Protein AF-A0A0L6J8K5-F1 (afdb_monomer)

Solvent-accessible surface area (backbone atoms only — not comparable to full-atom values): 6133 Å² total; per-residue (Å²): 133,84,80,79,78,74,75,73,81,74,76,84,74,79,81,68,58,69,61,52,48,47,44,39,52,54,76,68,59,37,53,71,67,57,52,74,69,48,48,77,66,54,51,34,50,74,71,67,49,87,73,72,79,80,78,83,49,70,70,58,50,53,52,47,52,72,74,59,65,77,82,65,82,75,76,75,68,87,84,70,80,76,79,85,79,82,84,82,130

Mean predicted aligned error: 15.71 Å

Sequence (89 aa):
MPDGSASAPARPSAFPWDDALALGLGALGWSPAAFWAATPREFAAALGRRRGPDPLSRDAFERLLAAYPDPGPSGRAASGRCPDTPPKG

Radius of gyration: 25.68 Å; Cα contacts (8 Å, |Δi|>4): 23; chains: 1; bounding box: 37×88×43 Å

Foldseek 3Di:
DDDPPPPDPPDDDDDPVVVLCCCQCPVLVDDPVVSVPDDPVRSCVSVVNPDDPDPQDPVNVVVVCVVDPDPDPPPPDPPDPDDDDDDDD

Secondary structure (DSSP, 8-state):
------PPPPPPPPP-HHHHHIIIIIIS---HHHHHHS-HHHHHHHTT---PPPPPPHHHHHHHHHHSPPPP------------PPPP-

Structure (mmCIF, N/CA/C/O backbone):
data_AF-A0A0L6J8K5-F1
#
_entry.id   AF-A0A0L6J8K5-F1
#
loop_
_atom_site.group_PDB
_atom_site.id
_atom_site.type_symbol
_atom_site.label_atom_id
_atom_site.label_alt_id
_atom_site.label_comp_id
_atom_site.label_asym_id
_atom_site.label_entity_id
_atom_site.label_seq_id
_atom_site.pdbx_PDB_ins_code
_atom_site.Cartn_x
_atom_site.Cartn_y
_atom_site.Cartn_z
_atom_site.occupa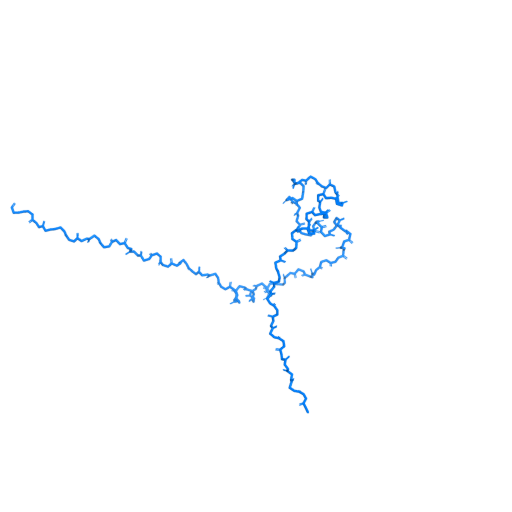ncy
_atom_site.B_iso_or_equiv
_atom_site.auth_seq_id
_atom_site.auth_comp_id
_atom_site.auth_asym_id
_atom_site.auth_atom_id
_atom_site.pdbx_PDB_model_num
ATOM 1 N N . MET A 1 1 ? 16.763 -28.685 -36.556 1.00 49.97 1 MET A N 1
ATOM 2 C CA . MET A 1 1 ? 17.249 -27.743 -35.529 1.00 49.97 1 MET A CA 1
ATOM 3 C C . MET A 1 1 ? 16.276 -26.574 -35.497 1.00 49.97 1 MET A C 1
ATOM 5 O O . MET A 1 1 ? 16.197 -25.907 -36.521 1.00 49.97 1 MET A O 1
ATOM 9 N N . PRO A 1 2 ? 15.464 -26.371 -34.447 1.00 61.38 2 PRO A N 1
ATOM 10 C CA . PRO A 1 2 ? 14.678 -25.149 -34.342 1.00 61.38 2 PRO A CA 1
ATOM 11 C C . PRO A 1 2 ? 15.602 -23.994 -33.936 1.00 61.38 2 PRO A C 1
ATOM 13 O O . PRO A 1 2 ? 16.432 -24.142 -33.041 1.00 61.38 2 PRO A O 1
ATOM 16 N N . ASP A 1 3 ? 15.472 -22.878 -34.647 1.00 63.59 3 ASP A N 1
ATOM 17 C CA . ASP A 1 3 ? 16.064 -21.592 -34.297 1.00 63.59 3 ASP A CA 1
ATOM 18 C C . ASP A 1 3 ? 15.467 -21.134 -32.958 1.00 63.59 3 ASP A C 1
ATOM 20 O O . ASP A 1 3 ? 14.245 -21.074 -32.779 1.00 63.59 3 ASP A O 1
ATOM 24 N N . GLY A 1 4 ? 16.347 -20.896 -31.988 1.00 60.88 4 GLY A N 1
ATOM 25 C CA . GLY A 1 4 ? 16.001 -20.302 -30.714 1.00 60.88 4 GLY A CA 1
ATOM 26 C C . GLY A 1 4 ? 15.655 -18.838 -30.925 1.00 60.88 4 GLY A C 1
ATOM 27 O O . GLY A 1 4 ? 16.517 -17.977 -30.779 1.00 60.88 4 GLY A O 1
ATOM 28 N N . SER A 1 5 ? 14.379 -18.563 -31.198 1.00 57.44 5 SER A N 1
ATOM 29 C CA . SER A 1 5 ? 13.811 -17.224 -31.069 1.00 57.44 5 SER A CA 1
ATOM 30 C C . SER A 1 5 ? 13.998 -16.758 -29.626 1.00 57.44 5 SER A C 1
ATOM 32 O O . SER A 1 5 ? 13.170 -17.025 -28.752 1.00 57.44 5 SER A O 1
ATOM 34 N N . ALA A 1 6 ? 15.112 -16.076 -29.370 1.00 56.25 6 ALA A N 1
ATOM 35 C CA . ALA A 1 6 ? 15.363 -15.369 -28.132 1.00 56.25 6 ALA A CA 1
ATOM 36 C C . ALA A 1 6 ? 14.233 -14.349 -27.954 1.00 56.25 6 ALA A C 1
ATOM 38 O O . ALA A 1 6 ? 14.142 -13.370 -28.693 1.00 56.25 6 ALA A O 1
ATOM 39 N N . SER A 1 7 ? 13.331 -14.615 -27.005 1.00 56.72 7 SER A N 1
ATOM 40 C CA . SER A 1 7 ? 12.298 -13.661 -26.616 1.00 56.72 7 SER A CA 1
ATOM 41 C C . SER A 1 7 ? 12.990 -12.354 -26.250 1.00 56.72 7 SER A C 1
ATOM 43 O O . SER A 1 7 ? 13.780 -12.319 -25.306 1.00 56.72 7 SER A O 1
ATOM 45 N N . ALA A 1 8 ? 12.692 -11.284 -26.989 1.00 57.75 8 ALA A N 1
ATOM 46 C CA . ALA A 1 8 ? 13.081 -9.942 -26.586 1.00 57.75 8 ALA A CA 1
ATOM 47 C C . ALA A 1 8 ? 12.631 -9.725 -25.127 1.00 57.75 8 ALA A C 1
ATOM 49 O O . ALA A 1 8 ? 11.533 -10.175 -24.767 1.00 57.75 8 ALA A O 1
ATOM 50 N N . PRO A 1 9 ? 13.456 -9.099 -24.269 1.00 57.53 9 PRO A N 1
ATOM 51 C CA . PRO A 1 9 ? 13.083 -8.882 -22.880 1.00 57.53 9 PRO A CA 1
ATOM 52 C C . PRO A 1 9 ? 11.786 -8.071 -22.850 1.00 57.53 9 PRO A C 1
ATOM 54 O O . PRO A 1 9 ? 11.716 -6.967 -23.397 1.00 57.53 9 PRO A O 1
ATOM 57 N N . ALA A 1 10 ? 10.737 -8.652 -22.264 1.00 66.81 10 ALA A N 1
ATOM 58 C CA . ALA A 1 10 ? 9.454 -7.985 -22.117 1.00 66.81 10 ALA A CA 1
ATOM 59 C C . ALA A 1 10 ? 9.676 -6.665 -21.372 1.00 66.81 10 ALA A C 1
ATOM 61 O O . ALA A 1 10 ? 10.343 -6.633 -20.335 1.00 66.81 10 ALA A O 1
ATOM 62 N N . ARG A 1 11 ? 9.145 -5.566 -21.919 1.00 67.88 11 ARG A N 1
ATOM 63 C CA . ARG A 1 11 ? 9.213 -4.275 -21.234 1.00 67.88 11 ARG A CA 1
ATOM 64 C C . ARG A 1 11 ? 8.544 -4.420 -19.865 1.00 67.88 11 ARG A C 1
ATOM 66 O O . ARG A 1 11 ? 7.466 -5.015 -19.803 1.00 67.88 11 ARG A O 1
ATOM 73 N N . PRO A 1 12 ? 9.160 -3.908 -18.787 1.00 71.69 12 PRO A N 1
ATOM 74 C CA . PRO A 1 12 ? 8.575 -4.005 -17.461 1.00 71.69 12 PRO A CA 1
ATOM 75 C C . PRO A 1 12 ? 7.183 -3.372 -17.487 1.00 71.69 12 PRO A C 1
ATOM 77 O O . PRO A 1 12 ? 7.009 -2.247 -17.961 1.00 71.69 12 PRO A O 1
ATOM 80 N N . SER A 1 13 ? 6.181 -4.122 -17.030 1.00 80.75 13 SER A N 1
ATOM 81 C CA . SER A 1 13 ? 4.830 -3.597 -16.864 1.00 80.75 13 SER A CA 1
ATOM 82 C C . SER A 1 13 ? 4.825 -2.539 -15.763 1.00 80.75 13 SER A C 1
ATOM 84 O O . SER A 1 13 ? 5.626 -2.599 -14.827 1.00 80.75 13 SER A O 1
ATOM 86 N N . ALA A 1 14 ? 3.900 -1.583 -15.856 1.00 87.00 14 ALA A N 1
ATOM 87 C CA . ALA A 1 14 ? 3.675 -0.631 -14.777 1.00 87.00 14 ALA A CA 1
ATOM 88 C C . ALA A 1 14 ? 3.362 -1.364 -13.461 1.00 87.00 14 ALA A C 1
ATOM 90 O O . ALA A 1 14 ? 2.838 -2.482 -13.456 1.00 87.00 14 ALA A O 1
ATOM 91 N N . PHE A 1 15 ? 3.697 -0.726 -12.342 1.00 86.06 15 PHE A N 1
ATOM 92 C CA . PHE A 1 15 ? 3.362 -1.244 -11.023 1.00 86.06 15 PHE A CA 1
ATOM 93 C C . PHE A 1 15 ? 1.828 -1.340 -10.857 1.00 86.06 15 PHE A C 1
ATOM 95 O O . PHE A 1 15 ? 1.135 -0.383 -11.215 1.00 86.06 15 PHE A O 1
ATOM 102 N N . PRO A 1 16 ? 1.287 -2.452 -10.321 1.00 91.44 16 PRO A N 1
ATOM 103 C CA . PRO A 1 16 ? -0.155 -2.665 -10.190 1.00 91.44 16 PRO A CA 1
ATOM 104 C C . PRO A 1 16 ? -0.734 -1.865 -9.011 1.00 91.44 16 PRO A C 1
ATOM 106 O O . PRO A 1 16 ? -0.916 -2.377 -7.906 1.00 91.44 16 PRO A O 1
ATOM 109 N N . TRP A 1 17 ? -1.002 -0.579 -9.238 1.00 93.12 17 TRP A N 1
ATOM 110 C CA . TRP A 1 17 ? -1.502 0.335 -8.206 1.00 93.12 17 TRP A CA 1
ATOM 111 C C . TRP A 1 17 ? -2.872 -0.049 -7.651 1.00 93.12 17 TRP A C 1
ATOM 113 O O . TRP A 1 17 ? -3.073 0.053 -6.441 1.00 93.12 17 TRP A O 1
ATOM 123 N N . ASP A 1 18 ?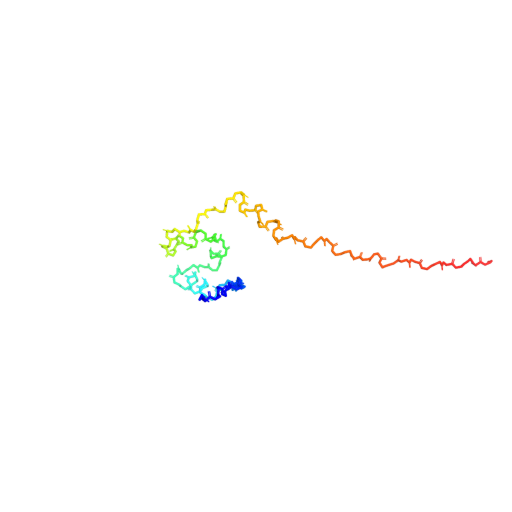 -3.784 -0.512 -8.504 1.00 96.31 18 ASP A N 1
ATOM 124 C CA . ASP A 1 18 ? -5.145 -0.867 -8.090 1.00 96.31 18 ASP A CA 1
ATOM 125 C C . ASP A 1 18 ? -5.137 -1.996 -7.051 1.00 96.31 18 ASP A C 1
ATOM 127 O O . ASP A 1 18 ? -5.767 -1.881 -5.998 1.00 96.31 18 ASP A O 1
ATOM 131 N N . ASP A 1 19 ? -4.332 -3.036 -7.284 1.00 94.19 19 ASP A N 1
ATOM 132 C CA . ASP A 1 19 ? -4.173 -4.152 -6.348 1.00 94.19 19 ASP A CA 1
ATOM 133 C C . ASP A 1 19 ? -3.536 -3.695 -5.030 1.00 94.19 19 ASP A C 1
ATOM 135 O O . ASP A 1 19 ? -3.977 -4.087 -3.948 1.00 94.19 19 ASP A O 1
ATOM 139 N N . ALA A 1 20 ? -2.507 -2.845 -5.100 1.00 94.44 20 ALA A N 1
ATOM 140 C CA . ALA A 1 20 ? -1.839 -2.324 -3.910 1.00 94.44 20 ALA A CA 1
ATOM 141 C C . ALA A 1 20 ? -2.798 -1.500 -3.032 1.00 94.44 20 ALA A C 1
ATOM 143 O O . ALA A 1 20 ? -2.823 -1.684 -1.812 1.00 94.44 20 ALA A O 1
ATOM 144 N N . LEU A 1 21 ? -3.619 -0.640 -3.642 1.00 95.94 21 LEU A N 1
ATOM 145 C CA . LEU A 1 21 ? -4.604 0.182 -2.937 1.00 95.94 21 LEU A CA 1
ATOM 146 C C . LEU A 1 21 ? -5.751 -0.660 -2.366 1.00 95.94 21 LEU A C 1
ATOM 148 O O . LEU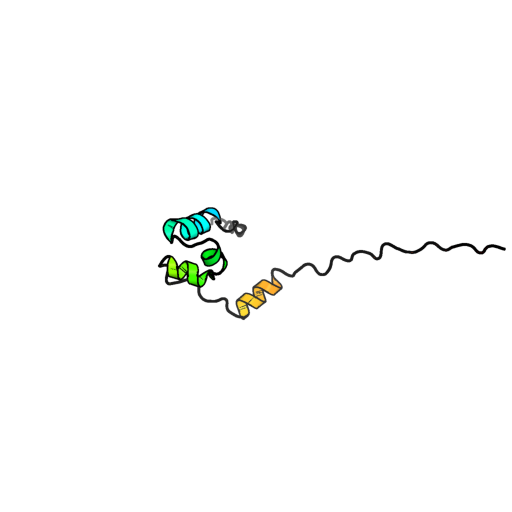 A 1 21 ? -6.126 -0.461 -1.209 1.00 95.94 21 LEU A O 1
ATOM 152 N N . ALA A 1 22 ? -6.268 -1.629 -3.127 1.00 96.62 22 ALA A N 1
ATOM 153 C CA . ALA A 1 22 ? -7.323 -2.532 -2.664 1.00 96.62 22 ALA A CA 1
ATOM 154 C C . ALA A 1 22 ? -6.869 -3.371 -1.458 1.00 96.62 22 ALA A C 1
ATOM 156 O O . ALA A 1 22 ? -7.612 -3.547 -0.488 1.00 96.62 22 ALA A O 1
ATOM 157 N N . LEU A 1 23 ? -5.625 -3.849 -1.484 1.00 95.50 23 LEU A N 1
ATOM 158 C CA . LEU A 1 23 ? -5.039 -4.603 -0.382 1.00 95.50 23 LEU A CA 1
ATOM 159 C C . LEU A 1 23 ? -4.743 -3.719 0.839 1.00 95.50 23 LEU A C 1
ATOM 161 O O . LEU A 1 23 ? -5.070 -4.106 1.958 1.00 95.50 23 LEU A O 1
ATOM 165 N N . GLY A 1 24 ? -4.146 -2.541 0.644 1.00 95.44 24 GLY A N 1
ATOM 166 C CA . GLY A 1 24 ? -3.758 -1.648 1.739 1.00 95.44 24 GLY A CA 1
ATOM 167 C C . GLY A 1 24 ? -4.936 -0.967 2.427 1.00 95.44 24 GLY A C 1
ATOM 168 O O . GLY A 1 24 ? -5.083 -1.055 3.644 1.00 95.44 24 GLY A O 1
ATOM 169 N N . LEU A 1 25 ? -5.790 -0.304 1.650 1.00 96.50 25 LEU A N 1
ATOM 170 C CA . LEU A 1 25 ? -6.897 0.496 2.181 1.00 96.50 25 LEU A CA 1
ATOM 171 C C . LEU A 1 25 ? -8.159 -0.341 2.423 1.00 96.50 25 LEU A C 1
ATOM 173 O O . LEU A 1 25 ? -8.980 0.016 3.262 1.00 96.50 25 LEU A O 1
ATOM 177 N N . GLY A 1 26 ? -8.315 -1.451 1.694 1.00 95.75 26 GLY A N 1
ATOM 178 C CA . GLY A 1 26 ? -9.438 -2.375 1.837 1.00 95.75 26 GLY A CA 1
ATOM 179 C C . GLY A 1 26 ? -9.116 -3.538 2.770 1.00 95.75 26 GLY A C 1
ATOM 180 O O . GLY A 1 26 ? -9.584 -3.573 3.904 1.00 95.75 26 GLY A O 1
ATOM 181 N N . ALA A 1 27 ? -8.319 -4.499 2.297 1.00 92.56 27 ALA A N 1
ATOM 182 C CA . ALA A 1 27 ? -8.114 -5.771 2.999 1.00 92.56 27 ALA A CA 1
ATOM 183 C C . ALA A 1 27 ? -7.391 -5.626 4.352 1.00 92.56 27 ALA A C 1
ATOM 185 O O . ALA A 1 27 ? -7.762 -6.289 5.318 1.00 92.56 27 ALA A O 1
ATOM 186 N N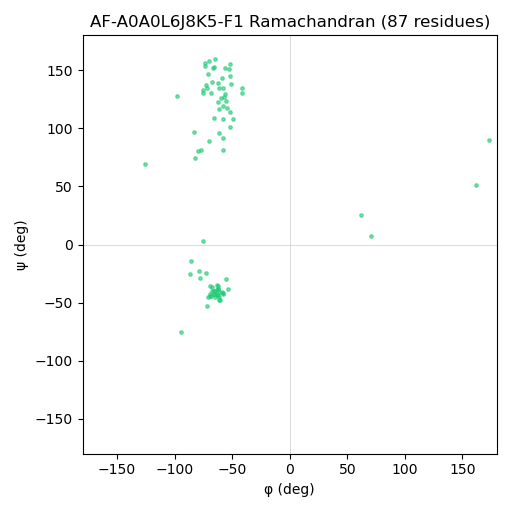 . LEU A 1 28 ? -6.375 -4.762 4.431 1.00 93.50 28 LEU A N 1
ATOM 187 C CA . LEU A 1 28 ? -5.645 -4.469 5.671 1.00 93.50 28 LEU A CA 1
ATOM 188 C C . LEU A 1 28 ? -6.319 -3.382 6.524 1.00 93.50 28 LEU A C 1
ATOM 190 O O . LEU A 1 28 ? -5.954 -3.215 7.688 1.00 93.50 28 LEU A O 1
ATOM 194 N N . GLY A 1 29 ? -7.279 -2.638 5.963 1.00 95.88 29 GLY A N 1
ATOM 195 C CA . GLY A 1 29 ? -7.992 -1.560 6.653 1.00 95.88 29 GLY A CA 1
ATOM 196 C C . GLY A 1 29 ? -7.095 -0.403 7.103 1.00 95.88 29 GLY A C 1
ATOM 197 O O . GLY A 1 29 ? -7.407 0.277 8.083 1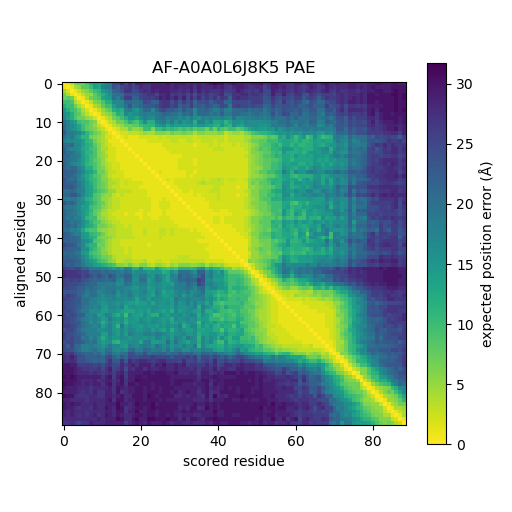.00 95.88 29 GLY A O 1
ATOM 198 N N . TRP A 1 30 ? -5.954 -0.188 6.443 1.00 97.25 30 TRP A N 1
ATOM 199 C CA . TRP A 1 30 ? -5.058 0.905 6.798 1.00 97.25 30 TRP A CA 1
ATOM 200 C C . TRP A 1 30 ? -5.649 2.255 6.406 1.00 97.25 30 TRP A C 1
ATOM 202 O O . TRP A 1 30 ? -6.306 2.403 5.375 1.00 97.25 30 TRP A O 1
ATOM 212 N N . SER A 1 31 ? -5.351 3.280 7.206 1.00 97.56 31 SER A N 1
ATOM 213 C CA . SER A 1 31 ? -5.590 4.651 6.770 1.00 97.56 31 SER A CA 1
ATOM 214 C C . SER A 1 31 ? -4.670 4.987 5.584 1.00 97.56 31 SER A C 1
ATOM 216 O O . SER A 1 31 ? -3.560 4.448 5.498 1.00 97.56 31 SER A O 1
ATOM 218 N N . PRO A 1 32 ? -5.060 5.922 4.698 1.00 96.50 32 PRO A N 1
ATOM 219 C CA . PRO A 1 32 ? -4.197 6.358 3.601 1.00 96.50 32 PRO A CA 1
ATOM 220 C C . PRO A 1 32 ? -2.815 6.817 4.075 1.00 96.50 32 PRO A C 1
ATOM 222 O O . PRO A 1 32 ? -1.809 6.506 3.448 1.00 96.50 32 PRO A O 1
ATOM 225 N N . ALA A 1 33 ? -2.747 7.501 5.220 1.00 97.62 33 ALA A N 1
ATOM 226 C CA . ALA A 1 33 ? -1.484 7.935 5.808 1.00 97.62 33 ALA A CA 1
ATOM 227 C C . ALA A 1 33 ? -0.587 6.753 6.212 1.00 97.62 33 ALA A C 1
ATOM 229 O O . ALA A 1 33 ? 0.605 6.773 5.921 1.00 97.62 33 ALA A O 1
ATOM 230 N N . ALA A 1 34 ? -1.149 5.713 6.839 1.00 96.62 34 ALA A N 1
ATOM 231 C CA . ALA A 1 34 ? -0.390 4.519 7.210 1.00 96.62 34 ALA A CA 1
ATOM 232 C C . ALA A 1 34 ? 0.108 3.754 5.973 1.00 96.62 34 ALA A C 1
ATOM 234 O O . ALA A 1 34 ? 1.255 3.319 5.945 1.00 96.62 34 ALA A O 1
ATOM 235 N N . PHE A 1 35 ? -0.720 3.655 4.929 1.00 96.25 35 PHE A N 1
ATOM 236 C CA . PHE A 1 35 ? -0.329 3.045 3.658 1.00 96.25 35 PHE A CA 1
ATOM 237 C C . PHE A 1 35 ? 0.834 3.777 2.985 1.00 96.25 35 PHE A C 1
ATOM 239 O O . PHE A 1 35 ? 1.806 3.138 2.596 1.00 96.25 35 PHE A O 1
ATOM 246 N N . TRP A 1 36 ? 0.774 5.107 2.894 1.00 95.12 36 TRP A N 1
ATOM 247 C CA . TRP A 1 36 ? 1.838 5.891 2.262 1.00 95.12 36 TRP A CA 1
ATOM 248 C C . TRP A 1 36 ? 3.118 5.987 3.098 1.00 95.12 36 TRP A C 1
ATOM 250 O O . TRP A 1 36 ? 4.193 6.186 2.537 1.00 95.12 36 TRP A O 1
ATOM 260 N N . ALA A 1 37 ? 3.021 5.841 4.420 1.00 97.19 37 ALA A N 1
ATOM 261 C CA . ALA A 1 37 ? 4.184 5.789 5.300 1.00 97.19 37 ALA A CA 1
ATOM 262 C C . ALA A 1 37 ? 4.883 4.419 5.291 1.00 97.19 37 ALA A C 1
ATOM 264 O O . ALA A 1 37 ? 6.063 4.337 5.632 1.00 97.19 37 ALA A O 1
ATOM 265 N N . ALA A 1 38 ? 4.171 3.351 4.922 1.00 94.94 38 ALA A N 1
ATOM 266 C CA . ALA A 1 38 ? 4.710 2.002 4.939 1.00 94.94 38 ALA A CA 1
ATOM 267 C C . ALA A 1 38 ? 5.718 1.772 3.808 1.00 94.94 38 ALA A C 1
ATOM 269 O O . ALA A 1 38 ? 5.500 2.109 2.642 1.00 94.94 38 ALA A O 1
ATOM 270 N N . THR A 1 39 ? 6.814 1.099 4.138 1.00 91.50 39 THR A N 1
ATOM 271 C CA . THR A 1 39 ? 7.751 0.601 3.133 1.00 91.50 39 THR A CA 1
ATOM 272 C C . THR A 1 39 ? 7.166 -0.617 2.401 1.00 91.50 39 THR A C 1
ATOM 274 O O . THR A 1 39 ? 6.382 -1.378 2.977 1.00 91.50 39 THR A O 1
ATOM 277 N N . PRO A 1 40 ? 7.604 -0.921 1.162 1.00 87.94 40 PRO A N 1
ATOM 278 C CA . PRO A 1 40 ? 7.176 -2.134 0.458 1.00 87.94 40 PRO A CA 1
ATOM 279 C C . PRO A 1 40 ? 7.441 -3.433 1.237 1.00 87.94 40 PRO A C 1
ATOM 281 O O . PRO A 1 40 ? 6.704 -4.409 1.104 1.00 87.94 40 PRO A O 1
ATOM 284 N N . ARG A 1 41 ? 8.487 -3.449 2.078 1.00 84.75 41 ARG A N 1
ATOM 285 C CA . ARG A 1 41 ? 8.806 -4.582 2.959 1.00 84.75 41 ARG A CA 1
ATOM 286 C C . ARG A 1 41 ? 7.780 -4.746 4.075 1.00 84.75 41 ARG A C 1
ATOM 288 O O . ARG A 1 41 ? 7.362 -5.870 4.340 1.00 84.75 41 ARG A O 1
ATOM 295 N N . GLU A 1 42 ? 7.376 -3.650 4.706 1.00 91.81 42 GLU A N 1
ATOM 296 C CA . GLU A 1 42 ? 6.341 -3.656 5.744 1.00 91.81 42 GLU A CA 1
ATOM 297 C C . GLU A 1 42 ? 4.977 -4.012 5.156 1.00 91.81 42 GLU A C 1
ATOM 299 O O . GLU A 1 42 ? 4.261 -4.826 5.735 1.00 91.81 42 GLU A O 1
ATOM 304 N N . PHE A 1 43 ? 4.661 -3.505 3.963 1.00 91.56 43 PHE A N 1
ATOM 305 C CA . PHE A 1 43 ? 3.448 -3.876 3.241 1.00 91.56 43 PHE A CA 1
ATOM 306 C C . PHE A 1 43 ? 3.409 -5.379 2.917 1.00 91.56 43 PHE A C 1
ATOM 308 O O . PHE A 1 43 ? 2.432 -6.060 3.222 1.00 91.56 43 PHE A O 1
ATOM 315 N N . ALA A 1 44 ? 4.500 -5.947 2.389 1.00 87.94 44 ALA A N 1
ATOM 316 C CA . ALA A 1 44 ? 4.592 -7.386 2.133 1.00 87.94 44 ALA A CA 1
ATOM 317 C C . ALA A 1 44 ? 4.481 -8.227 3.418 1.00 87.94 44 ALA A C 1
ATOM 319 O O . ALA A 1 44 ? 3.847 -9.287 3.412 1.00 87.94 44 ALA A O 1
ATOM 320 N N . ALA A 1 45 ? 5.069 -7.754 4.521 1.00 88.38 45 ALA A N 1
ATOM 321 C CA . ALA A 1 45 ? 4.968 -8.406 5.821 1.00 88.38 45 ALA A CA 1
ATOM 322 C C . ALA A 1 45 ? 3.529 -8.389 6.363 1.00 88.38 45 ALA A C 1
ATOM 324 O O . ALA A 1 45 ? 3.063 -9.422 6.843 1.00 88.38 45 ALA A O 1
ATOM 325 N N . ALA A 1 46 ? 2.820 -7.262 6.236 1.00 89.56 46 ALA A N 1
ATOM 326 C CA . ALA A 1 46 ? 1.418 -7.123 6.633 1.00 89.56 46 ALA A CA 1
ATOM 327 C C . ALA A 1 46 ? 0.490 -8.040 5.821 1.00 89.56 46 ALA A C 1
ATOM 329 O O . ALA A 1 46 ? -0.438 -8.626 6.370 1.00 89.56 46 ALA A O 1
ATOM 330 N N . LEU A 1 47 ? 0.798 -8.251 4.538 1.00 88.12 47 LEU A N 1
ATOM 331 C CA . LEU A 1 47 ? 0.094 -9.198 3.666 1.00 88.12 47 LEU A CA 1
ATOM 332 C C . LEU A 1 47 ? 0.436 -10.675 3.932 1.00 88.12 47 LEU A C 1
ATOM 334 O O . LEU A 1 47 ? -0.005 -11.551 3.187 1.00 88.12 47 LEU A O 1
ATOM 338 N N . GLY A 1 48 ? 1.265 -10.980 4.934 1.00 81.50 48 GLY A N 1
ATOM 339 C CA . GLY A 1 48 ? 1.693 -12.349 5.234 1.00 81.50 48 GLY A CA 1
ATOM 340 C C . GLY A 1 48 ? 2.648 -12.951 4.195 1.00 81.50 48 GLY A C 1
ATOM 341 O O . GLY A 1 48 ? 3.007 -14.126 4.292 1.00 81.50 48 GLY A O 1
ATOM 342 N N . ARG A 1 49 ? 3.126 -12.166 3.218 1.00 67.00 49 ARG A N 1
ATOM 343 C CA . ARG A 1 49 ? 4.107 -12.607 2.217 1.00 67.00 49 ARG A CA 1
ATOM 344 C C . ARG A 1 49 ? 5.515 -12.527 2.801 1.00 67.00 49 ARG A C 1
ATOM 346 O O . ARG A 1 49 ? 6.318 -11.660 2.457 1.00 67.00 49 ARG A O 1
ATOM 353 N N . ARG A 1 50 ? 5.857 -13.464 3.687 1.00 58.12 50 ARG A N 1
ATOM 354 C CA . ARG A 1 50 ? 7.239 -13.632 4.164 1.00 58.12 50 ARG A CA 1
ATOM 355 C C . ARG A 1 50 ? 8.074 -14.398 3.140 1.00 58.12 50 ARG A C 1
ATOM 357 O O . ARG A 1 50 ? 8.282 -15.592 3.299 1.00 58.12 50 ARG A O 1
ATOM 364 N N . ARG A 1 51 ? 8.537 -13.677 2.113 1.00 57.81 51 ARG A N 1
ATOM 365 C CA . ARG A 1 51 ? 9.880 -13.744 1.493 1.00 57.81 51 ARG A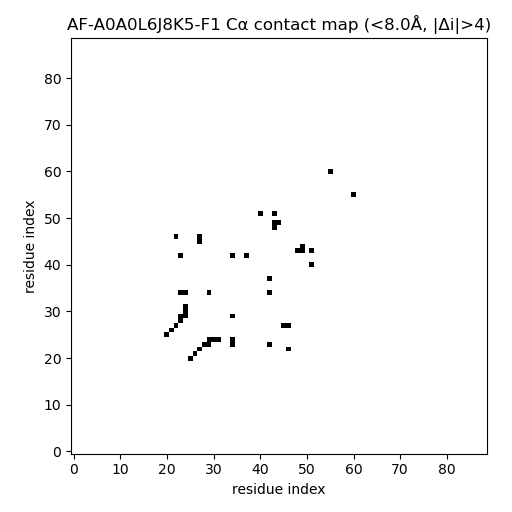 CA 1
ATOM 366 C C . ARG A 1 51 ? 9.856 -12.853 0.249 1.00 57.81 51 ARG A C 1
ATOM 368 O O . ARG A 1 51 ? 9.485 -13.290 -0.834 1.00 57.81 51 ARG A O 1
ATOM 375 N N . GLY A 1 52 ? 10.198 -11.578 0.426 1.00 60.78 52 GLY A 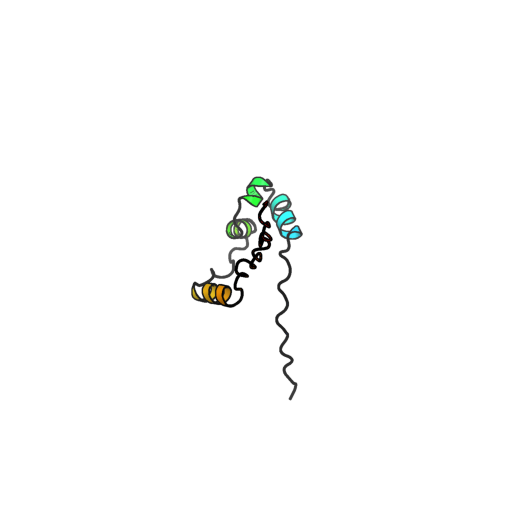N 1
ATOM 376 C CA . GLY A 1 52 ? 10.558 -10.733 -0.712 1.00 60.78 52 GLY A CA 1
ATOM 377 C C . GLY A 1 52 ? 11.847 -11.252 -1.365 1.00 60.78 52 GLY A C 1
ATOM 378 O O . GLY A 1 52 ? 12.586 -11.996 -0.710 1.00 60.78 52 GLY A O 1
ATOM 379 N N . PRO A 1 53 ? 12.119 -10.897 -2.632 1.00 63.06 53 PRO A N 1
ATOM 380 C CA . PRO A 1 53 ? 13.395 -11.212 -3.268 1.00 63.06 53 PRO A CA 1
ATOM 381 C C . PRO A 1 53 ? 14.565 -10.715 -2.405 1.00 63.06 53 PRO A C 1
ATOM 383 O O . PRO A 1 53 ? 14.418 -9.757 -1.636 1.00 63.06 53 PRO A O 1
ATOM 386 N N . ASP A 1 54 ? 15.705 -11.400 -2.511 1.00 69.25 54 ASP A N 1
ATOM 387 C CA . ASP A 1 54 ? 16.928 -11.030 -1.794 1.00 69.25 54 ASP A CA 1
ATOM 388 C C . ASP A 1 54 ? 17.257 -9.547 -2.043 1.00 69.25 54 ASP A C 1
ATOM 390 O O . ASP A 1 54 ? 16.975 -9.029 -3.133 1.00 69.25 54 ASP A O 1
ATOM 394 N N . PRO A 1 55 ? 17.805 -8.827 -1.047 1.00 74.00 55 PRO A N 1
ATOM 395 C CA . PRO A 1 55 ? 18.148 -7.431 -1.232 1.00 74.00 55 PRO A CA 1
ATOM 396 C C . PRO A 1 55 ? 19.143 -7.291 -2.387 1.00 74.00 55 PRO A C 1
ATOM 398 O O . PRO A 1 55 ? 20.026 -8.127 -2.583 1.00 74.00 55 PRO A O 1
ATOM 401 N N . LEU A 1 56 ? 18.984 -6.214 -3.154 1.00 81.50 56 LEU A N 1
ATOM 402 C CA . LEU A 1 56 ? 19.840 -5.901 -4.290 1.00 81.50 56 LEU A CA 1
ATOM 403 C C . LEU A 1 56 ? 21.309 -5.862 -3.838 1.00 81.50 56 LEU A C 1
ATOM 405 O O . LEU A 1 56 ? 21.661 -5.105 -2.932 1.00 81.50 56 LEU A O 1
ATOM 409 N N . SER A 1 57 ? 22.168 -6.672 -4.461 1.00 86.50 57 SER A N 1
ATOM 410 C CA . SER A 1 57 ? 23.602 -6.624 -4.175 1.00 86.50 57 SER A CA 1
ATOM 411 C C . SER A 1 57 ? 24.221 -5.336 -4.717 1.00 86.50 57 SER A C 1
ATOM 413 O O . SER A 1 57 ? 23.701 -4.725 -5.656 1.00 86.50 57 SER A O 1
ATOM 415 N N . ARG A 1 58 ? 25.372 -4.937 -4.161 1.00 85.94 58 ARG A N 1
ATOM 416 C CA . ARG A 1 58 ? 26.095 -3.760 -4.656 1.00 85.94 58 ARG A CA 1
ATOM 417 C C . ARG A 1 58 ? 26.446 -3.900 -6.138 1.00 85.94 58 ARG A C 1
ATOM 419 O O . ARG A 1 58 ? 26.211 -2.967 -6.893 1.00 85.94 58 ARG A O 1
ATOM 426 N N . ASP A 1 59 ? 26.906 -5.073 -6.564 1.00 91.00 59 ASP A N 1
ATOM 427 C CA . ASP A 1 59 ? 27.226 -5.327 -7.974 1.00 91.00 59 ASP A CA 1
ATOM 428 C C . ASP A 1 59 ? 26.000 -5.208 -8.884 1.00 91.00 59 ASP A C 1
ATOM 430 O O . ASP A 1 59 ? 26.097 -4.714 -10.005 1.00 91.00 59 ASP A O 1
ATOM 434 N N . ALA A 1 60 ? 24.830 -5.663 -8.422 1.00 87.00 60 ALA A N 1
ATOM 435 C CA . ALA A 1 60 ? 23.592 -5.515 -9.178 1.00 87.00 60 ALA A CA 1
ATOM 436 C C . ALA A 1 60 ? 23.172 -4.042 -9.287 1.00 87.00 60 ALA A C 1
ATOM 438 O O . ALA A 1 60 ? 22.698 -3.627 -10.343 1.00 87.00 60 ALA A O 1
ATOM 439 N N . PHE A 1 61 ? 23.391 -3.250 -8.237 1.00 89.56 61 PHE A N 1
ATOM 440 C CA . PHE A 1 61 ? 23.149 -1.810 -8.268 1.00 89.56 61 PHE A CA 1
ATOM 441 C C . PHE A 1 61 ? 24.081 -1.083 -9.248 1.00 89.56 61 PHE A C 1
ATOM 443 O O . PHE A 1 61 ? 23.600 -0.310 -10.072 1.00 89.56 61 PHE A O 1
ATOM 450 N N . GLU A 1 62 ? 25.381 -1.394 -9.241 1.00 93.94 62 GLU A N 1
ATOM 451 C CA . GLU A 1 62 ? 26.342 -0.837 -10.209 1.00 93.94 62 GLU A CA 1
ATOM 452 C C . GLU A 1 62 ? 25.945 -1.141 -11.658 1.00 93.94 62 GLU A C 1
ATOM 454 O O . GLU A 1 62 ? 25.986 -0.267 -12.525 1.00 93.94 62 GLU A O 1
ATOM 459 N N . ARG A 1 63 ? 25.488 -2.371 -11.927 1.00 93.06 63 ARG A N 1
ATOM 460 C CA . ARG A 1 63 ? 24.997 -2.746 -13.261 1.00 93.06 63 ARG A CA 1
ATOM 461 C C . ARG A 1 63 ? 23.772 -1.936 -13.683 1.00 93.06 63 ARG A C 1
ATOM 463 O O . ARG A 1 63 ? 23.653 -1.621 -14.863 1.00 93.06 63 ARG A O 1
ATOM 470 N N . LEU A 1 64 ? 22.874 -1.601 -12.754 1.00 89.69 64 LEU A N 1
ATOM 471 C CA . LEU A 1 64 ? 21.708 -0.763 -13.052 1.00 89.69 64 LEU A CA 1
ATOM 472 C C . LEU A 1 64 ? 22.115 0.674 -13.380 1.00 89.69 64 LEU A C 1
ATOM 474 O O . LEU A 1 64 ? 21.626 1.210 -14.369 1.00 89.69 64 LEU A O 1
ATOM 478 N N . LEU A 1 65 ? 23.034 1.264 -12.610 1.00 92.44 65 LEU A N 1
ATOM 479 C CA . LEU A 1 65 ? 23.550 2.609 -12.886 1.00 92.44 65 LEU A CA 1
ATOM 480 C C . LEU A 1 65 ? 24.203 2.695 -14.271 1.00 92.44 65 LEU A C 1
ATOM 482 O O . LEU A 1 65 ? 23.987 3.659 -15.000 1.00 92.44 65 LEU A O 1
ATOM 486 N N . ALA A 1 66 ? 24.963 1.667 -14.659 1.00 91.75 66 ALA A N 1
ATOM 487 C CA . ALA A 1 66 ? 25.581 1.604 -15.980 1.00 91.75 66 ALA A CA 1
ATOM 488 C C . ALA A 1 66 ? 24.561 1.398 -17.116 1.00 91.75 66 ALA A C 1
ATOM 490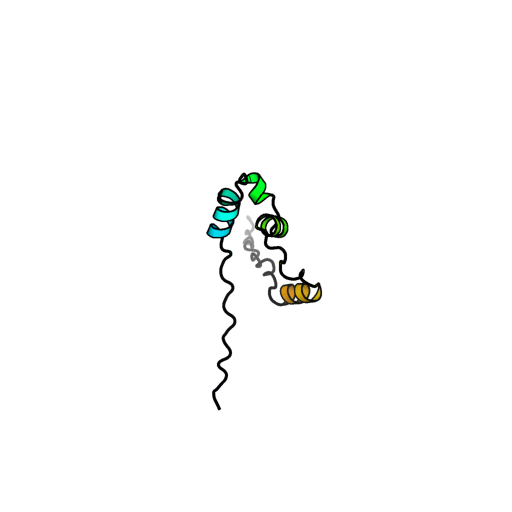 O O . ALA A 1 66 ? 24.745 1.927 -18.210 1.00 91.75 66 ALA A O 1
ATOM 491 N N . ALA A 1 67 ? 23.500 0.619 -16.876 1.00 90.44 67 ALA A N 1
ATOM 492 C CA . ALA A 1 67 ? 22.479 0.315 -17.880 1.00 90.44 67 ALA A CA 1
ATOM 493 C C . ALA A 1 67 ? 21.476 1.459 -18.100 1.00 90.44 67 ALA A C 1
ATOM 495 O O . ALA A 1 67 ? 20.945 1.597 -19.201 1.00 90.44 67 ALA A O 1
ATOM 496 N N . TYR A 1 68 ? 21.224 2.270 -17.070 1.00 87.75 68 TYR A N 1
ATOM 497 C CA . TYR A 1 68 ? 20.269 3.379 -17.095 1.00 87.75 68 TYR A CA 1
ATOM 498 C C . TYR A 1 68 ? 20.945 4.686 -16.659 1.00 87.75 68 TYR A C 1
ATOM 500 O O . TYR A 1 68 ? 20.660 5.192 -15.573 1.00 87.75 68 TYR A O 1
ATO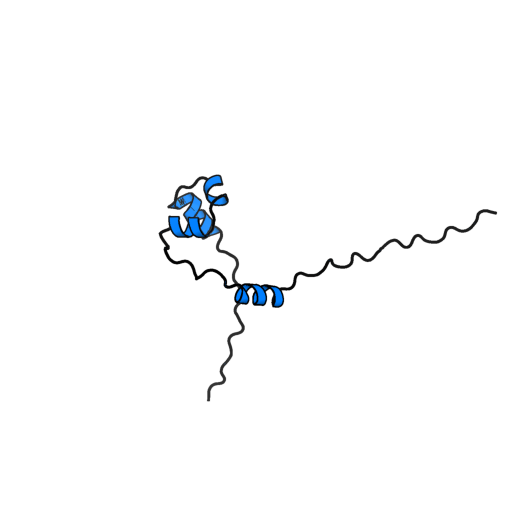M 508 N N . PRO A 1 69 ? 21.858 5.237 -17.477 1.00 83.25 69 PRO A N 1
ATOM 509 C CA . PRO A 1 69 ? 22.464 6.524 -17.180 1.00 83.25 69 PRO A CA 1
ATOM 510 C C . PRO A 1 69 ? 21.417 7.634 -17.304 1.00 83.25 69 PRO A C 1
ATOM 512 O O . PRO A 1 69 ? 20.720 7.731 -18.319 1.00 83.25 69 PRO A O 1
ATOM 515 N N . ASP A 1 70 ? 21.324 8.490 -16.287 1.00 85.62 70 ASP A N 1
ATOM 516 C CA . ASP A 1 70 ? 20.472 9.672 -16.364 1.00 85.62 70 ASP A CA 1
ATOM 517 C C . ASP A 1 70 ? 20.957 10.595 -17.492 1.00 85.62 70 ASP A C 1
ATOM 519 O O . ASP A 1 70 ? 22.168 10.800 -17.660 1.00 85.62 70 ASP A O 1
ATOM 523 N N . PRO A 1 71 ? 20.038 11.191 -18.272 1.00 77.06 71 PRO A N 1
ATOM 524 C CA . PRO A 1 71 ? 20.413 12.219 -19.220 1.00 77.06 71 PRO A CA 1
ATOM 525 C C . PRO A 1 71 ? 21.028 13.383 -18.441 1.00 77.06 71 PRO A C 1
ATOM 527 O O . PRO A 1 71 ? 20.373 14.024 -17.617 1.00 77.06 71 PRO A O 1
ATOM 530 N N . GLY A 1 72 ? 22.309 13.654 -18.711 1.00 75.56 72 GLY A N 1
ATOM 531 C CA . GLY A 1 72 ? 22.977 14.855 -18.221 1.00 75.56 72 GLY A CA 1
ATOM 532 C C . GLY A 1 72 ? 22.154 16.094 -18.585 1.00 75.56 72 GLY A C 1
ATOM 533 O O . GLY A 1 72 ? 21.378 16.028 -19.544 1.00 75.56 72 GLY A O 1
ATOM 534 N N . PRO A 1 73 ? 22.289 17.206 -17.833 1.00 64.06 73 PRO A N 1
ATOM 535 C CA . PRO A 1 73 ? 21.460 18.389 -18.018 1.00 64.06 73 PRO A CA 1
ATOM 536 C C . PRO A 1 73 ? 21.455 18.739 -19.498 1.00 64.06 73 PRO A C 1
ATOM 538 O O . PRO A 1 73 ? 22.483 19.139 -20.048 1.00 64.06 73 PRO A O 1
ATOM 541 N N . SER A 1 74 ? 20.309 18.504 -20.149 1.00 59.03 74 SER A N 1
ATOM 542 C CA . SER A 1 74 ? 20.115 18.833 -21.550 1.00 59.03 74 SER A CA 1
ATOM 543 C C . SER A 1 74 ? 20.515 20.285 -21.657 1.00 59.03 74 SER A C 1
ATOM 545 O O . SER A 1 74 ? 19.898 21.121 -20.990 1.00 59.03 74 SER A O 1
ATOM 547 N N . GLY A 1 75 ? 21.603 20.552 -22.380 1.00 59.28 75 GLY A N 1
ATOM 548 C CA . GLY A 1 75 ? 22.139 21.886 -22.526 1.00 59.28 75 GLY A CA 1
ATOM 549 C C . GLY A 1 75 ? 21.003 22.779 -22.977 1.00 59.28 75 GLY A C 1
ATOM 550 O O . GLY A 1 75 ? 20.635 22.780 -24.150 1.00 59.28 75 GLY A O 1
ATOM 551 N N . ARG A 1 76 ? 20.430 23.536 -22.037 1.00 58.47 76 ARG A N 1
ATOM 552 C CA . ARG A 1 76 ? 19.721 24.749 -22.373 1.00 58.47 76 ARG A CA 1
ATOM 553 C C . ARG A 1 76 ? 20.811 25.581 -23.006 1.00 58.47 76 ARG A C 1
ATOM 555 O O . ARG A 1 76 ? 21.653 26.142 -22.307 1.00 58.47 76 ARG A O 1
ATOM 562 N N . ALA A 1 77 ? 20.859 25.521 -24.336 1.00 57.16 77 ALA A N 1
ATOM 563 C CA . ALA A 1 77 ? 21.674 26.389 -25.143 1.00 57.16 77 ALA A CA 1
ATOM 564 C C . ALA A 1 77 ? 21.542 27.775 -24.523 1.00 57.16 77 ALA A C 1
ATOM 566 O O . ALA A 1 77 ? 20.431 28.210 -24.205 1.00 57.16 77 ALA A O 1
ATOM 567 N N . ALA A 1 78 ? 22.679 28.419 -24.287 1.00 60.00 78 ALA A N 1
ATOM 568 C CA . ALA A 1 78 ? 22.738 29.830 -23.981 1.00 60.00 78 ALA A CA 1
ATOM 569 C C . ALA A 1 78 ? 22.081 30.589 -25.150 1.00 60.00 78 ALA A C 1
ATOM 571 O O . ALA A 1 78 ? 22.739 31.042 -26.082 1.00 60.00 78 ALA A O 1
ATOM 572 N N . SER A 1 79 ? 20.751 30.658 -25.151 1.00 56.91 79 SER A N 1
ATOM 573 C CA . SER A 1 79 ? 19.962 31.474 -26.050 1.00 56.91 79 SER A CA 1
ATOM 574 C C . SER A 1 79 ? 19.929 32.858 -25.431 1.00 56.91 79 SER A C 1
ATOM 576 O O . SER A 1 79 ? 19.161 33.126 -24.506 1.00 56.91 79 SER A O 1
ATOM 578 N N . GLY A 1 80 ? 20.833 33.702 -25.911 1.00 53.34 80 GLY A N 1
ATOM 579 C CA . GLY A 1 80 ? 20.912 35.095 -25.508 1.00 53.34 80 GLY A CA 1
ATOM 580 C C . GLY A 1 80 ? 22.253 35.722 -25.849 1.00 53.34 80 GLY A C 1
ATOM 581 O O . GLY A 1 80 ? 22.888 36.311 -24.984 1.00 53.34 80 GLY A O 1
ATOM 582 N N . ARG A 1 81 ? 22.709 35.594 -27.099 1.00 62.00 81 ARG A N 1
ATOM 583 C CA . ARG A 1 81 ? 23.678 36.554 -27.631 1.00 62.00 81 ARG A CA 1
ATOM 584 C C . ARG A 1 81 ? 22.925 37.887 -27.707 1.00 62.00 81 ARG A C 1
ATOM 586 O O . ARG A 1 81 ? 21.995 37.997 -28.501 1.00 62.00 81 ARG A O 1
ATOM 593 N N . CYS A 1 82 ? 23.252 38.847 -26.842 1.00 48.12 82 CYS A N 1
ATOM 594 C CA . CYS A 1 82 ? 22.811 40.230 -27.031 1.00 48.12 82 CYS A CA 1
ATOM 595 C C . CYS A 1 82 ? 23.362 40.711 -28.383 1.00 48.12 82 CYS A C 1
ATOM 597 O O . CYS A 1 82 ? 24.568 40.567 -28.599 1.00 48.12 82 CYS A O 1
ATOM 599 N N . PRO A 1 83 ? 22.537 41.231 -29.305 1.00 65.06 83 PRO A N 1
ATOM 600 C CA . PRO A 1 83 ? 23.066 41.922 -30.468 1.00 65.06 83 PRO A CA 1
ATOM 601 C C . PRO A 1 83 ? 23.747 43.228 -30.037 1.00 65.06 83 PRO A C 1
ATOM 603 O O . PRO A 1 83 ? 23.269 43.935 -29.148 1.00 65.06 83 PRO A O 1
ATOM 606 N N . ASP A 1 84 ? 24.876 43.502 -30.690 1.00 62.06 84 ASP A N 1
ATOM 607 C CA . ASP A 1 84 ? 25.611 44.766 -30.682 1.00 62.06 84 ASP A CA 1
ATOM 608 C C . ASP A 1 84 ? 24.670 45.975 -30.753 1.00 62.06 84 ASP A C 1
ATOM 610 O O . ASP A 1 84 ? 23.751 46.022 -31.574 1.00 62.06 84 ASP A O 1
ATOM 614 N N . THR A 1 85 ? 24.926 46.983 -29.919 1.00 65.62 85 THR A N 1
ATOM 615 C CA . THR A 1 85 ? 24.283 48.299 -30.035 1.00 65.62 85 THR A CA 1
ATOM 616 C C . THR A 1 85 ? 25.244 49.235 -30.776 1.00 65.62 85 THR A C 1
ATOM 618 O O . THR A 1 85 ? 26.396 49.339 -30.355 1.00 65.62 85 THR A O 1
ATOM 621 N N . PRO A 1 86 ? 24.832 49.926 -31.856 1.00 69.62 86 PRO A N 1
ATOM 622 C CA . PRO A 1 86 ? 25.713 50.858 -32.557 1.00 69.62 86 PRO A CA 1
ATOM 623 C C . PRO A 1 86 ? 25.928 52.151 -31.744 1.00 69.62 86 PRO A C 1
ATOM 625 O O . PRO A 1 86 ? 25.052 52.531 -30.957 1.00 69.62 86 PRO A O 1
ATOM 628 N N . PRO A 1 87 ? 27.058 52.862 -31.933 1.00 59.09 87 PRO A N 1
ATOM 629 C CA . PRO A 1 87 ? 27.327 54.106 -31.219 1.00 59.09 87 PRO A CA 1
ATOM 630 C C . PRO A 1 87 ? 26.427 55.242 -31.724 1.00 59.09 87 PRO A C 1
ATOM 632 O O . PRO A 1 87 ? 26.290 55.453 -32.931 1.00 59.09 87 PRO A O 1
ATOM 635 N N . LYS A 1 88 ? 25.836 56.007 -30.796 1.00 55.56 88 LYS A N 1
ATOM 636 C CA . LYS A 1 88 ? 25.300 57.339 -31.105 1.00 55.56 88 LYS A CA 1
ATOM 637 C C . LYS A 1 88 ? 26.475 58.312 -31.242 1.00 55.56 88 LYS A C 1
ATOM 639 O O . LYS A 1 88 ? 27.367 58.288 -30.396 1.00 55.56 88 LYS A O 1
ATOM 644 N N . GLY A 1 89 ? 26.468 59.076 -32.336 1.00 60.28 89 GLY A N 1
ATOM 645 C CA . GLY A 1 89 ? 27.438 60.136 -32.626 1.00 60.28 89 GLY A CA 1
ATOM 646 C C . GLY A 1 89 ? 27.292 61.372 -31.755 1.00 60.28 89 GLY A C 1
ATOM 647 O O . GLY A 1 89 ? 26.455 61.357 -30.823 1.00 60.28 89 GLY A O 1
#

pLDDT: mean 78.75, std 15.67, range [48.12, 97.62]